Protein AF-A0A3N5GQC3-F1 (afdb_monomer_lite)

Foldseek 3Di:
DLQVVLVVVVVVCVVQQFPDWDADAPDAIWTQHPVRDIDGPDPDGDHPVSVCVNCVVVDPPVVVVVPDDPDPDDD

pLDDT: mean 78.37, std 12.69, range [42.5, 92.62]

Sequence (75 aa):
MTTEFIDTLLKRLTAHGGRGLRLESGAPVRMTDAAGVARDVTARALTRQEILGAVGPIVPDEARRRLPEEGSVEF

Radius of gyration: 13.74 Å; chains: 1; bounding box: 35×32×34 Å

Secondary structure (DSSP, 8-state):
-HHHHHHHHHHHHHHTT-SEEE--BTSPPEEE-TTS-EEE--SSPBPHHHHHHHHTTTS-HHHHTTSPPTT----

Structure (mmCIF, N/CA/C/O backbone):
data_AF-A0A3N5GQC3-F1
#
_entry.id   AF-A0A3N5GQC3-F1
#
loop_
_atom_site.group_PDB
_atom_site.id
_atom_site.type_symbol
_atom_site.label_atom_id
_atom_site.label_alt_id
_atom_site.label_comp_id
_atom_site.label_asym_id
_atom_site.label_entity_id
_atom_site.label_seq_id
_atom_site.pdbx_PDB_ins_code
_atom_site.Cartn_x
_atom_site.Cartn_y
_atom_site.Cartn_z
_atom_site.occupancy
_atom_site.B_iso_or_equiv
_atom_site.auth_seq_id
_atom_site.auth_comp_id
_atom_site.auth_asym_id
_atom_site.auth_atom_id
_atom_site.pdbx_PDB_model_num
ATOM 1 N N . MET A 1 1 ? -14.227 1.131 -3.595 1.00 52.91 1 MET A N 1
ATOM 2 C CA . MET A 1 1 ? -13.336 2.232 -3.153 1.00 52.91 1 MET A CA 1
ATOM 3 C C . MET A 1 1 ? -11.903 1.748 -2.873 1.00 52.91 1 MET A C 1
ATOM 5 O O . MET A 1 1 ? -10.972 2.484 -3.155 1.00 52.91 1 MET A O 1
ATOM 9 N N . THR A 1 2 ? -11.694 0.520 -2.381 1.00 59.19 2 THR A N 1
ATOM 10 C CA . THR A 1 2 ? -10.370 -0.078 -2.084 1.00 59.19 2 THR A CA 1
ATOM 11 C C . THR A 1 2 ? -9.515 -0.431 -3.309 1.00 59.19 2 THR A C 1
ATOM 13 O O . THR A 1 2 ? -8.295 -0.300 -3.244 1.00 59.19 2 THR A O 1
ATOM 16 N N . THR A 1 3 ? -10.122 -0.822 -4.433 1.00 63.84 3 THR A N 1
ATOM 17 C CA . THR A 1 3 ? -9.399 -1.199 -5.666 1.00 63.84 3 THR A CA 1
ATOM 18 C C . THR A 1 3 ? -8.617 -0.024 -6.268 1.00 63.84 3 THR A C 1
ATOM 20 O O . THR A 1 3 ? -7.415 -0.131 -6.483 1.00 63.84 3 THR A O 1
ATOM 23 N N . GLU A 1 4 ? -9.259 1.141 -6.409 1.00 73.94 4 GLU A N 1
ATOM 24 C CA . GLU A 1 4 ? -8.638 2.392 -6.889 1.00 73.94 4 GLU A CA 1
ATOM 25 C C . GLU A 1 4 ? -7.440 2.836 -6.029 1.00 73.94 4 GLU A C 1
ATOM 27 O O . GLU A 1 4 ? -6.446 3.386 -6.516 1.00 73.94 4 GLU A O 1
ATOM 32 N N . PHE A 1 5 ? -7.526 2.587 -4.721 1.00 75.50 5 PHE A N 1
ATOM 33 C CA . PHE A 1 5 ? -6.478 2.937 -3.773 1.00 75.50 5 PHE A CA 1
ATOM 34 C C . PHE A 1 5 ? -5.236 2.053 -3.947 1.00 75.50 5 PHE A C 1
ATOM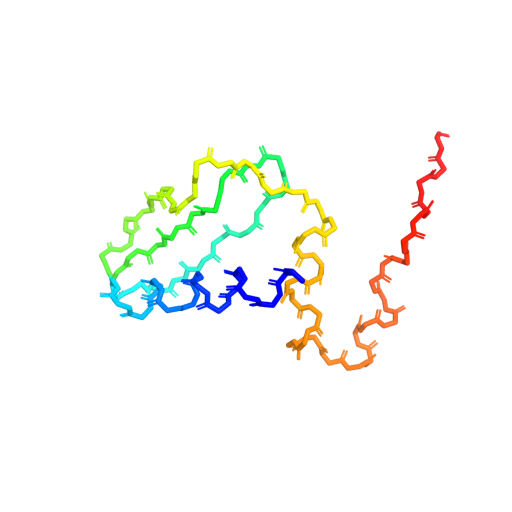 36 O O . PHE A 1 5 ? -4.121 2.576 -4.000 1.00 75.50 5 PHE A O 1
ATOM 43 N N . ILE A 1 6 ? -5.414 0.737 -4.094 1.00 75.56 6 ILE A N 1
ATOM 44 C CA . ILE A 1 6 ? -4.301 -0.187 -4.351 1.00 75.56 6 ILE A CA 1
ATOM 45 C C . ILE A 1 6 ? -3.661 0.076 -5.699 1.00 75.56 6 ILE A C 1
ATOM 47 O O . ILE A 1 6 ? -2.437 0.156 -5.770 1.00 75.56 6 ILE A O 1
ATOM 51 N N . ASP A 1 7 ? -4.461 0.307 -6.734 1.00 81.06 7 ASP A N 1
ATOM 52 C CA . ASP A 1 7 ? -3.935 0.663 -8.047 1.00 81.06 7 ASP A CA 1
ATOM 53 C C . ASP A 1 7 ? -3.089 1.931 -7.978 1.00 81.06 7 ASP A C 1
ATOM 55 O O . ASP A 1 7 ? -2.019 2.004 -8.580 1.00 81.06 7 ASP A O 1
ATOM 59 N N . THR A 1 8 ? -3.512 2.922 -7.194 1.00 83.88 8 THR A N 1
ATOM 60 C CA . THR A 1 8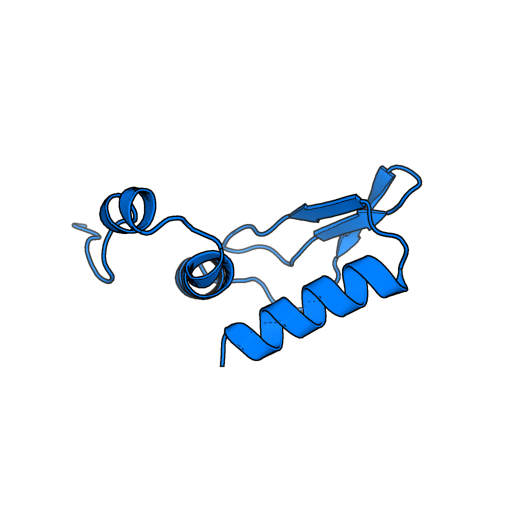 ? -2.720 4.135 -6.966 1.00 83.88 8 THR A CA 1
ATOM 61 C C . THR A 1 8 ? -1.403 3.831 -6.246 1.00 83.88 8 THR A C 1
ATOM 63 O O . THR A 1 8 ? -0.366 4.383 -6.617 1.00 83.88 8 THR A O 1
ATOM 66 N N . LEU A 1 9 ? -1.403 2.949 -5.242 1.00 83.31 9 LEU A N 1
ATOM 67 C CA . LEU A 1 9 ? -0.180 2.542 -4.544 1.00 83.31 9 LEU A CA 1
ATOM 68 C C . LEU A 1 9 ? 0.773 1.755 -5.450 1.00 83.31 9 LEU A C 1
ATOM 70 O O . LEU A 1 9 ? 1.973 2.018 -5.434 1.00 83.31 9 LEU A O 1
ATOM 74 N N . LEU A 1 10 ? 0.255 0.838 -6.267 1.00 84.25 10 LEU A N 1
ATOM 75 C CA . LEU A 1 10 ? 1.042 0.059 -7.223 1.00 84.25 10 LEU A CA 1
ATOM 76 C C . LEU A 1 10 ? 1.607 0.944 -8.340 1.00 84.25 10 LEU A C 1
ATOM 78 O O . LEU A 1 10 ? 2.776 0.809 -8.690 1.00 84.25 10 LEU A O 1
ATOM 82 N N . LYS A 1 11 ? 0.828 1.911 -8.841 1.00 87.06 11 LYS A N 1
ATOM 83 C CA . LYS A 1 11 ? 1.307 2.935 -9.786 1.00 87.06 11 LYS A CA 1
ATOM 84 C C . LYS A 1 11 ? 2.414 3.795 -9.177 1.00 87.06 11 LYS A C 1
ATOM 86 O O . LYS A 1 11 ? 3.385 4.114 -9.853 1.00 87.06 11 LYS A O 1
ATOM 91 N N . ARG A 1 12 ? 2.300 4.166 -7.897 1.00 84.12 12 ARG A N 1
ATOM 92 C CA . ARG A 1 12 ? 3.367 4.888 -7.182 1.00 84.12 12 ARG A CA 1
ATOM 93 C C . ARG A 1 12 ? 4.605 4.019 -6.990 1.00 84.12 12 ARG A C 1
ATOM 95 O O . ARG A 1 12 ? 5.712 4.525 -7.150 1.00 84.12 12 ARG A O 1
ATOM 102 N N . LEU A 1 13 ? 4.425 2.734 -6.687 1.00 85.50 13 LEU A N 1
ATOM 103 C CA . LEU A 1 13 ? 5.518 1.775 -6.561 1.00 85.50 13 LEU A CA 1
ATOM 104 C C . LEU A 1 13 ? 6.336 1.711 -7.854 1.00 85.50 13 LEU A C 1
ATOM 106 O O . LEU A 1 13 ? 7.547 1.908 -7.813 1.00 85.50 13 LEU A O 1
ATOM 110 N N . THR A 1 14 ? 5.682 1.523 -9.001 1.00 85.19 14 THR A N 1
ATOM 111 C CA . THR A 1 14 ? 6.363 1.492 -10.302 1.00 85.19 14 THR A CA 1
ATOM 112 C C . THR A 1 14 ? 6.957 2.846 -10.682 1.00 85.19 14 THR A C 1
ATOM 114 O O . THR A 1 14 ? 8.119 2.899 -11.080 1.00 85.19 14 THR A O 1
ATOM 117 N N . ALA A 1 15 ? 6.225 3.948 -10.494 1.00 84.94 15 ALA A N 1
ATOM 118 C CA . ALA A 1 15 ? 6.708 5.294 -10.820 1.00 84.94 15 ALA A CA 1
ATOM 119 C C . ALA A 1 15 ? 7.957 5.709 -10.022 1.00 84.94 15 ALA A C 1
ATOM 121 O O . ALA A 1 15 ? 8.771 6.491 -10.507 1.00 84.94 15 ALA A O 1
ATOM 122 N N . HIS A 1 16 ? 8.121 5.194 -8.803 1.00 81.19 16 HIS A N 1
ATOM 123 C CA . HIS A 1 16 ? 9.260 5.502 -7.940 1.00 81.19 16 HIS A CA 1
ATOM 124 C C . HIS A 1 16 ? 10.343 4.416 -7.924 1.00 81.19 16 HIS A C 1
ATOM 126 O O . HIS A 1 16 ? 11.248 4.491 -7.093 1.00 81.19 16 HIS A O 1
ATOM 132 N N . GLY A 1 17 ? 10.263 3.411 -8.804 1.00 80.44 17 GLY A N 1
ATOM 133 C CA . GLY A 1 17 ? 11.225 2.304 -8.830 1.00 80.44 17 GLY A CA 1
ATOM 134 C C . GLY A 1 17 ? 11.272 1.527 -7.511 1.00 80.44 17 GLY A C 1
ATOM 135 O O . GLY A 1 17 ? 12.331 1.059 -7.093 1.00 80.44 17 GLY A O 1
ATOM 136 N N . GLY A 1 18 ? 10.143 1.456 -6.808 1.00 81.75 18 GLY A N 1
ATOM 137 C CA . GLY A 1 18 ? 10.055 0.808 -5.516 1.00 81.75 18 GLY A CA 1
ATOM 138 C C . GLY A 1 18 ? 10.095 -0.711 -5.617 1.00 81.75 18 GLY A C 1
ATOM 139 O O . GLY A 1 18 ? 9.553 -1.314 -6.539 1.00 81.75 18 GLY A O 1
ATOM 140 N N . ARG A 1 19 ? 10.746 -1.333 -4.636 1.00 86.88 19 ARG A N 1
ATOM 141 C CA . ARG A 1 19 ? 10.891 -2.786 -4.510 1.00 86.88 19 ARG A CA 1
ATOM 142 C C . ARG A 1 19 ? 9.749 -3.437 -3.746 1.00 86.88 19 ARG A C 1
ATOM 144 O O . ARG A 1 19 ? 9.515 -4.627 -3.919 1.00 86.88 19 ARG A O 1
ATOM 151 N N . GLY A 1 20 ? 9.052 -2.689 -2.894 1.00 88.62 20 GLY A N 1
ATOM 152 C CA . GLY A 1 20 ? 7.955 -3.250 -2.116 1.00 88.62 20 GLY A CA 1
ATOM 153 C C . GLY A 1 20 ? 7.087 -2.219 -1.414 1.00 88.62 20 GLY A C 1
ATOM 154 O O . GLY A 1 20 ? 7.489 -1.073 -1.202 1.00 88.62 20 GLY A O 1
ATOM 155 N N . LEU A 1 21 ? 5.892 -2.672 -1.039 1.00 89.75 21 LEU A N 1
ATOM 156 C CA . LEU A 1 21 ? 4.944 -1.960 -0.190 1.00 89.75 21 LEU A CA 1
ATOM 157 C C . LEU A 1 21 ? 4.751 -2.746 1.105 1.00 89.75 21 LEU A C 1
ATOM 159 O O . LEU A 1 21 ? 4.558 -3.961 1.079 1.00 89.75 21 LEU A O 1
ATOM 163 N N . ARG A 1 22 ? 4.750 -2.043 2.234 1.00 90.19 22 ARG A N 1
ATOM 164 C CA . ARG A 1 22 ? 4.353 -2.577 3.533 1.00 90.19 22 ARG A CA 1
ATOM 165 C C . ARG A 1 22 ? 3.013 -1.970 3.920 1.00 90.19 22 ARG A C 1
ATOM 167 O O . ARG A 1 22 ? 2.898 -0.755 4.085 1.00 90.19 22 ARG A O 1
ATOM 174 N N . LEU A 1 23 ? 2.021 -2.844 4.053 1.00 89.00 23 LEU A N 1
ATOM 175 C CA . LEU A 1 23 ? 0.668 -2.530 4.496 1.00 89.00 23 LEU A CA 1
ATOM 176 C C . LEU A 1 23 ? 0.521 -3.026 5.937 1.00 89.00 23 LEU A C 1
ATOM 178 O O . LEU A 1 23 ? 0.644 -4.222 6.190 1.00 89.00 23 LEU A O 1
ATOM 182 N N . GLU A 1 24 ? 0.283 -2.117 6.878 1.00 89.31 24 GLU A N 1
ATOM 183 C CA . GLU A 1 24 ? 0.162 -2.435 8.302 1.00 89.31 24 GLU A CA 1
ATOM 184 C C . GLU A 1 24 ? -1.021 -1.668 8.898 1.00 89.31 24 GLU A C 1
ATOM 186 O O . GLU A 1 24 ? -1.198 -0.478 8.637 1.00 89.31 24 GLU A O 1
ATOM 191 N N . SER A 1 25 ? -1.872 -2.363 9.658 1.00 88.19 25 SER A N 1
ATOM 192 C CA . SER A 1 25 ? -3.051 -1.740 10.265 1.00 88.19 25 SER A CA 1
ATOM 193 C C . SER A 1 25 ? -2.616 -0.764 11.356 1.00 88.19 25 SER A C 1
ATOM 195 O O . SER A 1 25 ? -1.774 -1.100 12.180 1.00 88.19 25 SER A O 1
ATOM 197 N N . GLY A 1 26 ? -3.211 0.425 11.391 1.00 88.81 26 GLY A N 1
ATOM 198 C CA . GLY A 1 26 ? -2.848 1.480 12.339 1.00 88.81 26 GLY A CA 1
ATOM 199 C C . GLY A 1 26 ? -1.595 2.272 11.952 1.00 88.81 26 GLY A C 1
ATOM 200 O O . GLY A 1 26 ? -1.246 3.212 12.661 1.00 88.81 26 GLY A O 1
ATOM 201 N N . ALA A 1 27 ? -0.958 1.963 10.817 1.00 88.94 27 ALA A N 1
ATOM 202 C CA . ALA A 1 27 ? 0.216 2.676 10.324 1.00 88.94 27 ALA A CA 1
ATOM 203 C C . ALA A 1 27 ? 0.032 3.167 8.874 1.00 88.94 27 ALA A C 1
ATOM 205 O O . ALA A 1 27 ? -0.767 2.602 8.116 1.00 88.94 27 ALA A O 1
ATOM 206 N N . PRO A 1 28 ? 0.751 4.228 8.465 1.00 89.94 28 PRO A N 1
ATOM 207 C CA . PRO A 1 28 ? 0.856 4.609 7.063 1.00 89.94 28 PRO A CA 1
ATOM 208 C C . PRO A 1 28 ? 1.480 3.505 6.206 1.00 89.94 28 PRO A C 1
ATOM 210 O O . PRO A 1 28 ? 2.289 2.702 6.674 1.00 89.94 28 PRO A O 1
ATOM 213 N N . VAL A 1 29 ? 1.143 3.502 4.918 1.00 90.69 29 VAL A N 1
ATOM 214 C CA . VAL A 1 29 ? 1.785 2.616 3.947 1.00 90.69 29 VAL A CA 1
ATOM 215 C C . VAL A 1 29 ? 3.218 3.065 3.748 1.00 90.69 29 VAL A C 1
ATOM 217 O O . VAL A 1 29 ? 3.463 4.224 3.407 1.00 90.69 29 VAL A O 1
ATOM 220 N N . ARG A 1 30 ? 4.151 2.121 3.871 1.00 92.19 30 ARG A N 1
ATOM 221 C CA . ARG A 1 30 ? 5.562 2.352 3.560 1.00 92.19 30 ARG A CA 1
ATOM 222 C C . ARG A 1 30 ? 5.930 1.744 2.226 1.00 92.19 30 ARG A C 1
ATOM 224 O O . ARG A 1 30 ? 5.555 0.614 1.930 1.00 92.19 30 ARG A O 1
ATOM 231 N N . MET A 1 31 ? 6.713 2.476 1.453 1.00 92.50 31 MET A N 1
ATOM 232 C CA . MET A 1 31 ? 7.332 1.991 0.231 1.00 92.50 31 MET A CA 1
ATOM 233 C C . MET A 1 31 ? 8.836 1.899 0.431 1.00 92.50 31 MET A C 1
ATOM 235 O O . MET A 1 31 ? 9.453 2.858 0.893 1.00 92.50 31 MET A O 1
ATOM 239 N N . THR A 1 32 ? 9.408 0.763 0.053 1.00 92.62 32 THR A N 1
ATOM 240 C CA . THR A 1 32 ? 10.856 0.567 -0.010 1.00 92.62 32 THR A CA 1
ATOM 241 C C . THR A 1 32 ? 11.317 0.826 -1.435 1.00 92.62 32 THR A C 1
ATOM 243 O O . THR A 1 32 ? 10.795 0.209 -2.364 1.00 92.62 32 THR A O 1
ATOM 246 N N . ASP A 1 33 ? 12.263 1.739 -1.624 1.00 87.56 33 ASP A N 1
ATOM 247 C CA . ASP A 1 33 ? 12.818 2.055 -2.940 1.00 87.56 33 ASP A CA 1
ATOM 248 C C . ASP A 1 33 ? 13.886 1.043 -3.411 1.00 87.56 33 ASP A C 1
ATOM 250 O O . ASP A 1 33 ? 14.183 0.049 -2.740 1.00 87.56 33 ASP A O 1
ATOM 254 N N . ALA A 1 34 ? 14.465 1.274 -4.594 1.00 84.44 34 ALA A N 1
ATOM 255 C CA . ALA A 1 34 ? 15.536 0.441 -5.140 1.00 84.44 34 ALA A CA 1
ATOM 256 C C . ALA A 1 34 ? 16.825 0.445 -4.298 1.00 84.44 34 ALA A C 1
ATOM 258 O O . ALA A 1 34 ? 17.573 -0.534 -4.352 1.00 84.44 34 ALA A O 1
ATOM 259 N N . ALA A 1 35 ? 17.067 1.509 -3.527 1.00 86.50 35 ALA A N 1
ATOM 260 C CA . ALA A 1 35 ? 18.203 1.648 -2.620 1.00 86.50 35 ALA A CA 1
ATOM 261 C C . ALA A 1 35 ? 17.936 1.023 -1.236 1.00 86.50 35 ALA A C 1
ATOM 263 O O . ALA A 1 35 ? 18.832 0.981 -0.397 1.00 86.50 35 ALA A O 1
ATOM 264 N N . GLY A 1 36 ? 16.724 0.508 -1.001 1.00 85.12 36 GLY A N 1
ATOM 265 C CA . GLY A 1 36 ? 16.324 -0.095 0.268 1.00 85.12 36 GLY A CA 1
ATOM 266 C C . GLY A 1 36 ? 15.817 0.912 1.302 1.00 85.12 36 GLY A C 1
ATOM 267 O O . GLY A 1 36 ? 15.550 0.522 2.438 1.00 85.12 36 GLY A O 1
ATOM 268 N N . VAL A 1 37 ? 15.645 2.185 0.938 1.00 89.31 37 VAL A N 1
ATOM 269 C CA . VAL A 1 37 ? 15.132 3.215 1.847 1.00 89.31 37 VAL A CA 1
ATOM 270 C C . VAL A 1 37 ? 13.612 3.107 1.922 1.00 89.31 37 VAL A C 1
ATOM 272 O O . VAL A 1 37 ? 12.920 3.076 0.904 1.00 89.31 37 VAL A O 1
ATOM 275 N N . ALA A 1 38 ? 13.085 3.040 3.145 1.00 90.56 38 ALA A N 1
ATOM 276 C CA . ALA A 1 38 ? 11.650 3.027 3.398 1.00 90.56 38 ALA A CA 1
ATOM 277 C C . ALA A 1 38 ? 11.125 4.449 3.633 1.00 90.56 38 ALA A C 1
ATOM 279 O O . ALA A 1 38 ? 11.695 5.199 4.424 1.00 90.56 38 ALA A O 1
ATOM 280 N N . ARG A 1 39 ? 10.008 4.799 2.992 1.00 89.75 39 ARG A N 1
ATOM 281 C CA . ARG A 1 39 ? 9.304 6.070 3.214 1.00 89.75 39 ARG A CA 1
ATOM 282 C C . ARG A 1 39 ? 7.797 5.884 3.248 1.00 89.75 39 ARG A C 1
ATOM 284 O O . ARG A 1 39 ? 7.264 5.038 2.528 1.00 89.75 39 ARG A O 1
ATOM 291 N N . ASP A 1 40 ? 7.119 6.707 4.034 1.00 90.75 40 ASP A N 1
ATOM 292 C CA . ASP A 1 40 ? 5.661 6.738 4.053 1.00 90.75 40 ASP A CA 1
ATOM 293 C C . ASP A 1 40 ? 5.139 7.334 2.735 1.00 90.75 40 ASP A C 1
ATOM 295 O O . ASP A 1 40 ? 5.607 8.373 2.266 1.00 90.75 40 ASP A O 1
ATOM 299 N N . VAL A 1 41 ? 4.182 6.653 2.106 1.00 87.69 41 VAL A N 1
ATOM 300 C CA . VAL A 1 41 ? 3.554 7.078 0.838 1.00 87.69 41 VAL A CA 1
ATOM 301 C C . VAL A 1 41 ? 2.073 7.415 0.990 1.00 87.69 41 VAL A C 1
ATOM 303 O O . VAL A 1 41 ? 1.428 7.845 0.028 1.00 87.69 41 VAL A O 1
ATOM 306 N N . THR A 1 42 ? 1.532 7.254 2.197 1.00 85.25 42 THR A N 1
ATOM 307 C CA . THR A 1 42 ? 0.203 7.723 2.594 1.00 85.25 42 THR A CA 1
ATOM 308 C C . THR A 1 42 ? 0.318 8.584 3.844 1.00 85.25 42 THR A C 1
ATOM 310 O O . THR A 1 42 ? 1.193 8.368 4.669 1.00 85.25 42 THR A O 1
ATOM 313 N N . ALA A 1 43 ? -0.574 9.563 3.994 1.00 83.50 43 ALA A N 1
ATOM 314 C CA . ALA A 1 43 ? -0.634 10.394 5.200 1.00 83.50 43 ALA A CA 1
ATOM 315 C C . ALA A 1 43 ? -1.500 9.770 6.308 1.00 83.50 43 ALA A C 1
ATOM 317 O O . ALA A 1 43 ? -1.334 10.082 7.481 1.00 83.50 43 ALA A O 1
ATOM 318 N N . ARG A 1 44 ? -2.438 8.889 5.934 1.00 87.06 44 ARG A N 1
ATOM 319 C CA . ARG A 1 44 ? -3.346 8.213 6.867 1.00 87.06 44 ARG A CA 1
ATOM 320 C C . ARG A 1 44 ? -2.902 6.783 7.145 1.00 87.06 44 ARG A C 1
ATOM 322 O O . ARG A 1 44 ? -2.351 6.124 6.255 1.00 87.06 44 ARG A O 1
ATOM 329 N N . ALA A 1 45 ? -3.221 6.321 8.350 1.00 87.75 45 ALA A N 1
ATOM 330 C CA . ALA A 1 45 ? -3.152 4.918 8.714 1.00 87.75 45 ALA A CA 1
ATOM 331 C C . ALA A 1 45 ? -4.209 4.101 7.961 1.00 87.75 45 ALA A C 1
ATOM 333 O O . ALA A 1 45 ? -5.310 4.594 7.693 1.00 87.75 45 ALA A O 1
ATOM 334 N N . LEU A 1 46 ? -3.868 2.857 7.634 1.00 85.31 46 LEU A N 1
ATOM 335 C CA . LEU A 1 46 ? -4.827 1.900 7.092 1.00 85.31 46 LEU A CA 1
ATOM 336 C C . LEU A 1 46 ? -5.532 1.138 8.203 1.00 85.31 46 LEU A C 1
ATOM 338 O O . LEU A 1 46 ? -4.934 0.792 9.219 1.00 85.31 46 LEU A O 1
ATOM 342 N N . THR A 1 47 ? -6.799 0.821 7.982 1.00 87.12 47 THR A N 1
ATOM 343 C CA . THR A 1 47 ? -7.513 -0.167 8.786 1.00 87.12 47 THR A CA 1
ATOM 344 C C . THR A 1 47 ? -7.257 -1.574 8.252 1.00 87.12 47 THR A C 1
ATOM 346 O O . THR A 1 47 ? -6.939 -1.787 7.079 1.00 87.12 47 THR A O 1
ATOM 349 N N . ARG A 1 48 ? -7.461 -2.574 9.109 1.00 83.88 48 ARG A N 1
ATOM 350 C CA . ARG A 1 48 ? -7.403 -3.988 8.725 1.00 83.88 48 ARG A CA 1
ATOM 351 C C . ARG A 1 48 ? -8.324 -4.320 7.544 1.00 83.88 48 ARG A C 1
ATOM 353 O O . ARG A 1 48 ? -7.915 -5.047 6.645 1.00 83.88 48 ARG A O 1
ATOM 360 N N . GLN A 1 49 ? -9.542 -3.780 7.534 1.00 81.62 49 GLN A N 1
ATOM 361 C CA . GLN A 1 49 ? -10.524 -4.011 6.467 1.00 81.62 49 GLN A CA 1
ATOM 362 C C . GLN A 1 49 ? -10.046 -3.457 5.128 1.00 81.62 49 GLN A C 1
ATOM 364 O O . GLN A 1 49 ? -10.172 -4.118 4.101 1.00 81.62 49 GLN A O 1
ATOM 369 N N . GLU A 1 50 ? -9.431 -2.277 5.137 1.00 82.00 50 GLU A N 1
ATOM 370 C CA . GLU A 1 50 ? -8.876 -1.682 3.924 1.00 82.00 50 GLU A CA 1
ATOM 371 C C . GLU A 1 50 ? -7.737 -2.518 3.351 1.00 82.00 50 GLU A C 1
ATOM 373 O O . GLU A 1 50 ? -7.679 -2.686 2.138 1.00 82.00 50 GLU A O 1
ATOM 378 N N . ILE A 1 51 ? -6.884 -3.090 4.208 1.00 84.25 51 ILE A N 1
ATOM 379 C CA . ILE A 1 51 ? -5.809 -4.001 3.791 1.00 84.25 51 ILE A CA 1
ATOM 380 C C . ILE A 1 51 ? -6.389 -5.296 3.208 1.00 84.25 51 ILE A C 1
ATOM 382 O O . ILE A 1 51 ? -5.9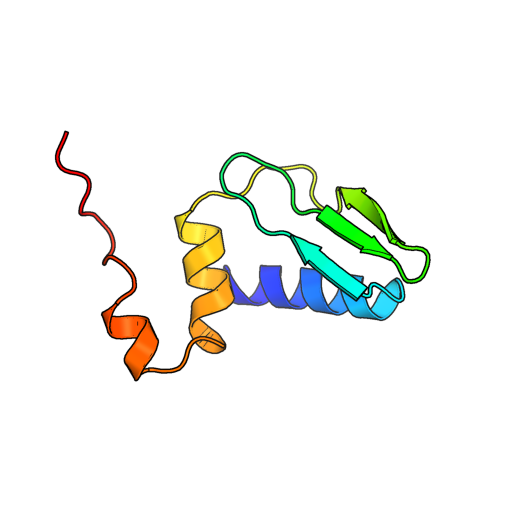34 -5.752 2.162 1.00 84.25 51 ILE A O 1
ATOM 386 N N . LEU A 1 52 ? -7.408 -5.884 3.838 1.00 82.38 52 LEU A N 1
ATOM 387 C CA . LEU A 1 52 ? -8.037 -7.113 3.342 1.00 82.38 52 LEU A CA 1
ATOM 388 C C . LEU A 1 52 ? -8.777 -6.895 2.018 1.00 82.38 52 LEU A C 1
ATOM 390 O O . LEU A 1 52 ? -8.599 -7.668 1.077 1.00 82.38 52 LEU A O 1
ATOM 394 N N . GLY A 1 53 ? -9.546 -5.810 1.910 1.00 79.44 53 GLY A N 1
ATOM 395 C CA . GLY A 1 53 ? -10.216 -5.427 0.668 1.00 79.44 53 GLY A CA 1
ATOM 396 C C . GLY A 1 53 ? -9.232 -5.094 -0.456 1.00 79.44 53 GLY A C 1
ATOM 397 O O . GLY A 1 53 ? -9.552 -5.270 -1.628 1.00 79.44 53 GLY A O 1
ATOM 398 N N . ALA A 1 54 ? -8.030 -4.646 -0.095 1.00 77.19 54 ALA A N 1
ATOM 399 C CA . ALA A 1 54 ? -6.933 -4.368 -1.004 1.00 77.19 54 ALA A CA 1
ATOM 400 C C . ALA A 1 54 ? -6.276 -5.628 -1.586 1.00 77.19 54 ALA A C 1
ATOM 402 O O . ALA A 1 54 ? -6.041 -5.701 -2.790 1.00 77.19 54 ALA A O 1
ATOM 403 N N . VAL A 1 55 ? -5.957 -6.609 -0.738 1.00 77.81 55 VAL A N 1
ATOM 404 C CA . VAL A 1 55 ? -5.274 -7.838 -1.177 1.00 77.81 55 VAL A CA 1
ATOM 405 C C . VAL A 1 55 ? -6.238 -8.871 -1.748 1.00 77.81 55 VAL A C 1
ATOM 407 O O . VAL A 1 55 ? -5.815 -9.731 -2.514 1.00 77.81 55 VAL A O 1
ATOM 410 N N . GLY A 1 56 ? -7.532 -8.773 -1.429 1.00 77.00 56 GLY A N 1
ATOM 411 C CA . GLY A 1 56 ? -8.572 -9.712 -1.849 1.00 77.00 56 GLY A CA 1
ATOM 412 C C . GLY A 1 56 ? -8.503 -10.153 -3.321 1.00 77.00 56 GLY A C 1
ATOM 413 O O . GLY A 1 56 ? -8.562 -11.355 -3.551 1.00 77.00 56 GLY A O 1
ATOM 414 N N . PRO A 1 57 ? -8.349 -9.253 -4.314 1.00 74.38 57 PRO A N 1
ATOM 415 C CA . PRO A 1 57 ? -8.255 -9.628 -5.732 1.00 74.38 57 PRO A CA 1
ATOM 416 C C . PRO A 1 57 ? -7.022 -10.465 -6.112 1.00 74.38 57 PRO A C 1
ATOM 418 O O . PRO A 1 57 ? -7.035 -11.115 -7.151 1.00 74.38 57 PRO A O 1
ATOM 421 N N . ILE A 1 58 ? -5.959 -10.424 -5.304 1.00 72.94 58 ILE A N 1
ATOM 422 C CA . ILE A 1 58 ? -4.682 -11.120 -5.543 1.00 72.94 58 ILE A CA 1
ATOM 423 C C . ILE A 1 58 ? -4.607 -12.412 -4.708 1.00 72.94 58 ILE A C 1
ATOM 425 O O . ILE A 1 58 ? -3.814 -13.307 -4.993 1.00 72.94 58 ILE A O 1
ATOM 429 N N . VAL A 1 59 ? -5.440 -12.527 -3.670 1.00 72.75 59 VAL A N 1
ATOM 430 C CA . VAL A 1 59 ? -5.525 -13.717 -2.822 1.00 72.75 59 VAL A CA 1
ATOM 431 C C . VAL A 1 59 ? -6.234 -14.845 -3.588 1.00 72.75 59 VAL A C 1
ATOM 433 O O . VAL A 1 59 ? -7.376 -14.654 -4.010 1.00 72.75 59 VAL A O 1
ATOM 436 N N . PRO A 1 60 ? -5.612 -16.033 -3.731 1.00 75.31 60 PRO A N 1
ATOM 437 C CA . PRO A 1 60 ? -6.264 -17.201 -4.320 1.00 75.31 60 PRO A CA 1
ATOM 438 C C . PRO A 1 60 ? -7.556 -17.561 -3.579 1.00 75.31 60 PRO A C 1
ATOM 440 O O . PRO A 1 60 ? -7.609 -17.479 -2.349 1.00 75.31 60 PRO A O 1
ATOM 443 N N . ASP A 1 61 ? -8.580 -18.024 -4.299 1.00 72.94 61 ASP A N 1
ATOM 444 C CA . ASP A 1 61 ? -9.906 -18.298 -3.719 1.00 72.94 61 ASP A CA 1
ATOM 445 C C . ASP A 1 61 ? -9.871 -19.279 -2.535 1.00 72.94 61 ASP A C 1
ATOM 447 O O . ASP A 1 61 ? -10.640 -19.150 -1.582 1.00 72.94 61 ASP A O 1
ATOM 451 N N . GLU A 1 62 ? -8.932 -20.225 -2.544 1.00 73.38 62 GLU A N 1
ATOM 452 C CA . GLU A 1 62 ? -8.729 -21.180 -1.454 1.00 73.38 62 GLU A CA 1
ATOM 453 C C . GLU A 1 62 ? -8.181 -20.520 -0.173 1.00 73.38 62 GLU A C 1
ATOM 455 O O . GLU A 1 62 ? -8.577 -20.872 0.939 1.00 73.38 62 GLU A O 1
ATOM 460 N N . ALA A 1 63 ? -7.322 -19.507 -0.318 1.00 70.12 63 ALA A N 1
ATOM 461 C CA . ALA A 1 63 ? -6.781 -18.729 0.795 1.00 70.12 63 ALA A CA 1
ATOM 462 C C . ALA A 1 63 ? -7.791 -17.699 1.324 1.00 70.12 63 ALA A C 1
ATOM 464 O O . ALA A 1 63 ? -7.784 -17.381 2.514 1.00 70.12 63 ALA A O 1
ATOM 465 N N . ARG A 1 64 ? -8.710 -17.233 0.471 1.00 66.00 64 ARG A N 1
ATOM 466 C CA . ARG A 1 64 ? -9.804 -16.321 0.838 1.00 66.00 64 ARG A CA 1
ATOM 467 C C . ARG A 1 64 ? -10.700 -16.895 1.933 1.00 66.00 64 ARG A C 1
ATOM 469 O O . ARG A 1 64 ? -11.048 -16.171 2.854 1.00 66.00 64 ARG A O 1
ATOM 476 N N . ARG A 1 65 ? -10.984 -18.202 1.896 1.00 67.69 65 ARG A N 1
ATOM 477 C CA . ARG A 1 65 ? -11.795 -18.907 2.914 1.00 67.69 65 ARG A CA 1
ATOM 478 C C . ARG A 1 65 ? -11.138 -18.978 4.295 1.00 67.69 65 ARG A C 1
ATOM 480 O O . ARG A 1 65 ? -11.798 -19.321 5.267 1.00 67.69 65 ARG A O 1
ATOM 487 N N . ARG A 1 66 ? -9.831 -18.715 4.378 1.00 67.69 66 ARG A N 1
ATOM 488 C CA . ARG A 1 66 ? -9.068 -18.675 5.635 1.00 67.69 66 ARG A CA 1
ATOM 489 C C . ARG A 1 66 ? -8.873 -17.255 6.156 1.00 67.69 66 ARG A C 1
ATOM 491 O O . ARG A 1 66 ? -8.345 -17.085 7.253 1.00 67.69 66 ARG A O 1
ATOM 498 N N . LEU A 1 67 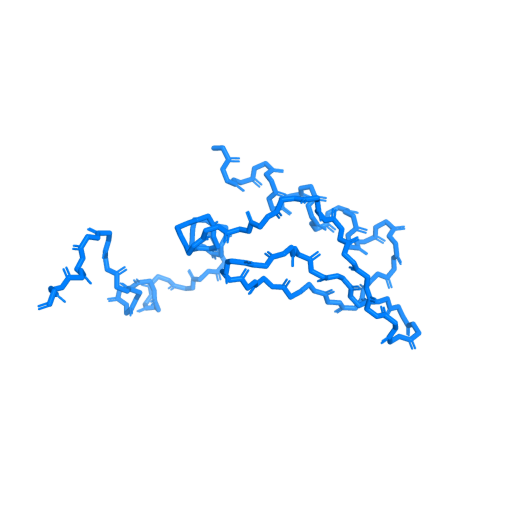? -9.258 -16.239 5.380 1.00 63.69 67 LEU A N 1
ATOM 499 C CA . LEU A 1 67 ? -9.325 -14.879 5.889 1.00 63.69 67 LEU A CA 1
ATOM 500 C C . LEU A 1 67 ? -10.519 -14.813 6.844 1.00 63.69 67 LEU A C 1
ATOM 502 O O . LEU A 1 67 ? -11.605 -15.245 6.465 1.00 63.69 67 LEU A O 1
ATOM 506 N N . PRO A 1 68 ? -10.341 -14.314 8.076 1.00 61.72 68 PRO A N 1
ATOM 507 C CA . PRO A 1 68 ? -11.457 -14.184 8.997 1.00 61.72 68 PRO A CA 1
ATOM 508 C C . PRO A 1 68 ? -12.498 -13.253 8.378 1.00 61.72 68 PRO A C 1
ATOM 510 O O . PRO A 1 68 ? -12.164 -12.138 7.957 1.00 61.72 68 PRO A O 1
ATOM 513 N N . GLU A 1 69 ? -13.726 -13.760 8.296 1.00 58.62 69 GLU A N 1
ATOM 514 C CA . GLU A 1 69 ? -14.870 -13.044 7.749 1.00 58.62 69 GLU A CA 1
ATOM 515 C C . GLU A 1 69 ? -15.155 -11.784 8.577 1.00 58.62 69 GLU A C 1
ATOM 517 O O . GLU A 1 69 ? -14.803 -11.680 9.758 1.00 58.62 69 GLU A O 1
ATOM 522 N N . GLU A 1 70 ? -15.732 -10.779 7.922 1.00 52.03 70 GLU A N 1
ATOM 523 C CA . GLU A 1 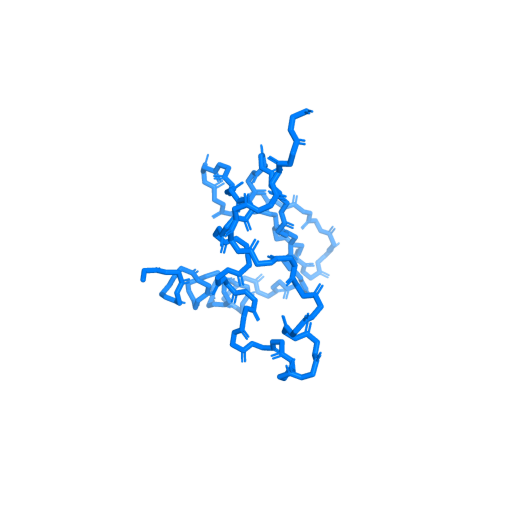70 ? -16.057 -9.497 8.536 1.00 52.03 70 GLU A CA 1
ATOM 524 C C . GLU A 1 70 ? -16.923 -9.707 9.792 1.00 52.03 70 GLU A C 1
ATOM 526 O O . GLU A 1 70 ? -18.053 -10.172 9.699 1.00 52.03 70 GLU A O 1
ATOM 531 N N . GLY A 1 71 ? -16.397 -9.356 10.973 1.00 53.34 71 GLY A N 1
ATOM 532 C CA . GLY A 1 71 ? -17.187 -9.258 12.207 1.00 53.34 71 GLY A CA 1
ATOM 533 C C . GLY A 1 71 ? -16.854 -10.229 13.344 1.00 53.34 71 GLY A C 1
ATOM 534 O O . GLY A 1 71 ? -17.350 -10.011 14.445 1.00 53.34 71 GLY A O 1
ATOM 535 N N . SER A 1 72 ? -15.991 -11.233 13.169 1.00 47.03 72 SER A N 1
ATOM 536 C CA . SER A 1 72 ? -15.580 -12.081 14.305 1.00 47.03 72 SER A CA 1
ATOM 537 C C . SER A 1 72 ? -14.453 -11.440 15.115 1.00 47.03 72 SER A C 1
ATOM 539 O O . SER A 1 72 ? -13.274 -11.753 14.948 1.00 47.03 72 SER A O 1
ATOM 541 N N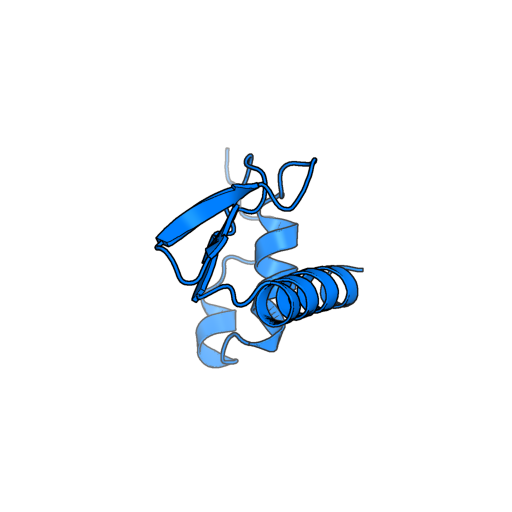 . VAL A 1 73 ? -14.835 -10.531 16.008 1.00 42.50 73 VAL A N 1
ATOM 542 C CA . VAL A 1 73 ? -14.076 -10.225 17.223 1.00 42.50 73 VAL A CA 1
ATOM 543 C C . VAL A 1 73 ? -15.030 -10.528 18.378 1.00 42.50 73 VAL A C 1
ATOM 545 O O . VAL A 1 73 ? -15.947 -9.754 18.635 1.00 42.50 73 VAL A O 1
ATOM 548 N N . GLU A 1 74 ? -14.884 -11.697 19.007 1.00 43.75 74 GLU A N 1
ATOM 549 C CA . GLU A 1 74 ? -15.431 -11.901 20.354 1.00 43.75 74 GLU A CA 1
ATOM 550 C C . GLU A 1 74 ? -14.560 -11.089 21.322 1.00 43.75 74 GLU A C 1
ATOM 552 O O . GLU A 1 74 ? -13.330 -11.118 21.214 1.00 43.75 74 GLU A O 1
ATOM 557 N N . PHE A 1 75 ? -15.220 -10.299 22.171 1.00 47.19 75 PHE A N 1
ATOM 558 C CA . PHE A 1 75 ? -14.603 -9.431 23.176 1.00 47.19 75 PHE A CA 1
ATOM 559 C C . PHE A 1 75 ? -13.970 -10.235 24.311 1.00 47.19 75 PHE A C 1
ATOM 561 O O . PHE A 1 75 ? -14.588 -11.237 24.734 1.00 47.19 75 PHE A O 1
#